Protein AF-A0A656JPN7-F1 (afdb_monomer_lite)

Secondary structure (DSSP, 8-state):
--SHHHHT--HHHHHHHHHH---S--PPPHHHHHHHHHHHHHHHHTTSSSS---SGGG-PPPPHHHHTT-

Radius of gyration: 18.04 Å; chains: 1; bounding box: 36×41×29 Å

Foldseek 3Di:
DPCCVVVVHDPVVVVVVVVPDDDDDDAQDPVNQVVVLVVQVVCVVVVVDVDGDRSVVVRDDDDPVVVVVD

Organism: NCBI:txid1194405

pLDDT: mean 87.69, std 12.26, range [49.97, 98.62]

Sequence (70 aa):
KQVAPLLGLPADITLTSVKRQGYGALFITPPVVAAQQKIADTFYQLKLIPKPLSIADVVWTPPAAVAQAQ

Structure (mmCIF, N/CA/C/O backbone):
data_AF-A0A656JPN7-F1
#
_entry.id   AF-A0A656JPN7-F1
#
loop_
_atom_site.group_PDB
_atom_site.id
_atom_site.type_symbol
_atom_site.label_atom_id
_atom_site.label_alt_id
_atom_site.label_comp_id
_atom_site.label_asym_id
_atom_site.label_entity_id
_atom_site.label_seq_id
_atom_site.pdbx_PDB_ins_code
_atom_site.Cartn_x
_atom_site.Cartn_y
_atom_site.Cartn_z
_atom_site.occupancy
_atom_site.B_iso_or_equiv
_atom_site.auth_seq_id
_atom_site.auth_comp_id
_atom_site.auth_asym_id
_atom_site.auth_atom_id
_atom_site.pdbx_PDB_model_num
ATOM 1 N N . LYS A 1 1 ? 7.770 -26.610 -12.693 1.00 49.97 1 LYS A N 1
ATOM 2 C CA . LYS A 1 1 ? 7.563 -27.676 -11.675 1.00 49.97 1 LYS A CA 1
ATOM 3 C C . LYS A 1 1 ? 8.027 -27.289 -10.256 1.00 49.97 1 LYS A C 1
ATOM 5 O O . LYS A 1 1 ? 7.675 -28.008 -9.337 1.00 49.97 1 LYS A O 1
ATOM 10 N N . GLN A 1 2 ? 8.766 -26.188 -10.043 1.00 61.69 2 GLN A N 1
ATOM 11 C CA . GLN A 1 2 ? 9.461 -25.931 -8.765 1.00 61.69 2 GLN A CA 1
ATOM 12 C C . GLN A 1 2 ? 8.665 -25.173 -7.677 1.00 61.69 2 GLN A C 1
ATOM 14 O O . GLN A 1 2 ? 9.033 -25.269 -6.517 1.00 61.69 2 GLN A O 1
ATOM 19 N N . VAL A 1 3 ? 7.570 -24.473 -8.000 1.00 61.97 3 VAL A N 1
ATOM 20 C CA . VAL A 1 3 ? 6.807 -23.667 -7.011 1.00 61.97 3 VAL A CA 1
ATOM 21 C C . VAL A 1 3 ? 5.662 -24.410 -6.309 1.00 61.97 3 VAL A C 1
ATOM 23 O O . VAL A 1 3 ? 5.309 -24.054 -5.193 1.00 61.97 3 VAL A O 1
ATOM 26 N N . ALA A 1 4 ? 5.094 -25.457 -6.913 1.00 62.34 4 ALA A N 1
ATOM 27 C CA . ALA A 1 4 ? 3.900 -26.124 -6.375 1.00 62.34 4 ALA A CA 1
ATOM 28 C C . ALA A 1 4 ? 4.123 -26.822 -5.016 1.00 62.34 4 ALA A C 1
ATOM 30 O O . ALA A 1 4 ? 3.299 -26.631 -4.121 1.00 62.34 4 ALA A O 1
ATOM 31 N N . PRO A 1 5 ? 5.244 -27.544 -4.790 1.00 70.19 5 PRO A N 1
ATOM 32 C CA . PRO A 1 5 ? 5.51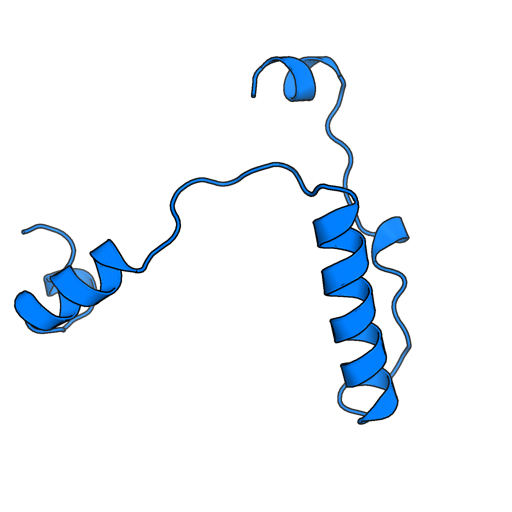1 -28.150 -3.485 1.00 70.19 5 PRO A CA 1
ATOM 33 C C . PRO A 1 5 ? 5.698 -27.120 -2.364 1.00 70.19 5 PRO A C 1
ATOM 35 O O . PRO A 1 5 ? 5.357 -27.406 -1.224 1.00 70.19 5 PRO A O 1
ATOM 38 N N . LEU A 1 6 ? 6.194 -25.916 -2.684 1.00 75.44 6 LEU A N 1
ATOM 39 C CA . LEU A 1 6 ? 6.380 -24.836 -1.706 1.00 75.44 6 LEU A CA 1
ATOM 40 C C . LEU A 1 6 ? 5.049 -24.247 -1.231 1.00 75.44 6 LEU A C 1
ATOM 42 O O . LEU A 1 6 ? 4.947 -23.794 -0.097 1.00 75.44 6 LEU A O 1
ATOM 46 N N . LEU A 1 7 ? 4.039 -24.250 -2.102 1.00 80.75 7 LEU A N 1
ATOM 47 C CA . LEU A 1 7 ? 2.710 -23.723 -1.797 1.00 80.75 7 LEU A CA 1
ATOM 48 C C . LEU A 1 7 ? 1.764 -24.793 -1.233 1.00 80.75 7 LEU A C 1
ATOM 50 O O . LEU A 1 7 ? 0.684 -24.452 -0.765 1.00 80.75 7 LEU A O 1
ATOM 54 N N . GLY A 1 8 ? 2.140 -26.077 -1.301 1.00 83.06 8 GLY A N 1
ATOM 55 C CA . GLY A 1 8 ? 1.280 -27.194 -0.899 1.00 83.06 8 GLY A CA 1
ATOM 56 C C . GLY A 1 8 ? 0.039 -27.366 -1.786 1.00 83.06 8 GLY A C 1
ATOM 57 O O . GLY A 1 8 ? -0.940 -27.970 -1.356 1.00 83.06 8 GLY A O 1
ATOM 58 N N . LEU A 1 9 ? 0.058 -26.824 -3.010 1.00 87.19 9 LEU A N 1
ATOM 59 C CA . LEU A 1 9 ? -1.086 -26.806 -3.925 1.00 87.19 9 LEU A CA 1
ATOM 60 C C . LEU A 1 9 ? -0.865 -27.725 -5.137 1.00 87.19 9 LEU A C 1
ATOM 62 O O . LEU A 1 9 ? 0.272 -27.882 -5.594 1.00 87.19 9 LEU A O 1
ATOM 66 N N . PRO A 1 10 ? -1.945 -28.271 -5.732 1.00 89.56 10 PRO A N 1
ATOM 67 C CA . PRO A 1 10 ? -1.878 -28.953 -7.020 1.00 89.56 10 PRO A CA 1
ATOM 68 C C . PRO A 1 10 ? -1.225 -28.097 -8.120 1.00 89.56 10 PRO A C 1
ATOM 70 O O . PRO A 1 10 ? -1.226 -26.858 -8.086 1.00 89.56 10 PRO A O 1
ATOM 73 N N . ALA A 1 11 ? -0.625 -28.763 -9.108 1.00 87.19 11 ALA A N 1
ATOM 74 C CA . ALA A 1 11 ? 0.199 -28.107 -10.123 1.00 87.19 11 ALA A CA 1
ATOM 75 C C . ALA A 1 11 ? -0.596 -27.161 -11.042 1.00 87.19 11 ALA A C 1
ATOM 77 O O . ALA A 1 11 ? -0.076 -26.126 -11.456 1.00 87.19 11 ALA A O 1
ATOM 78 N N . ASP A 1 12 ? -1.846 -27.498 -11.339 1.00 90.44 12 ASP A N 1
ATOM 79 C CA . ASP A 1 12 ? -2.790 -26.707 -12.132 1.00 90.44 12 ASP A CA 1
ATOM 80 C C . ASP A 1 12 ? -3.233 -25.424 -11.402 1.00 90.44 12 ASP A C 1
ATOM 82 O O . ASP A 1 12 ? -3.232 -24.336 -11.993 1.00 90.44 12 ASP A O 1
ATOM 86 N N . ILE A 1 13 ? -3.500 -25.515 -10.095 1.00 89.81 13 ILE A N 1
ATOM 87 C CA . ILE A 1 13 ? -3.793 -24.352 -9.242 1.00 89.81 13 ILE A CA 1
ATOM 88 C C . ILE A 1 13 ? -2.570 -23.439 -9.148 1.00 89.81 13 ILE A C 1
ATOM 90 O O . ILE A 1 13 ? -2.667 -22.227 -9.367 1.00 89.81 13 ILE A O 1
ATOM 94 N N . THR A 1 14 ? -1.395 -24.023 -8.905 1.00 89.50 14 THR A N 1
ATOM 95 C CA . THR A 1 14 ? -0.138 -23.269 -8.846 1.00 89.50 14 THR A CA 1
ATOM 96 C C . THR A 1 14 ? 0.142 -22.551 -10.163 1.00 89.50 14 THR A C 1
ATOM 98 O O . THR A 1 14 ? 0.497 -21.373 -10.161 1.00 89.50 14 THR A O 1
ATOM 101 N N . LEU A 1 15 ? -0.055 -23.224 -11.300 1.00 89.62 15 LEU A N 1
ATOM 102 C CA . LEU A 1 15 ? 0.140 -22.622 -12.617 1.00 89.62 15 LEU A CA 1
ATOM 103 C C . LEU A 1 15 ? -0.782 -21.417 -12.830 1.00 89.62 15 LEU A C 1
ATOM 105 O O . LEU A 1 15 ? -0.349 -20.397 -13.364 1.00 89.62 15 LEU A O 1
ATOM 109 N N . THR A 1 16 ? -2.037 -21.518 -12.396 1.00 91.81 16 THR A N 1
ATOM 110 C CA . THR A 1 16 ? -2.994 -20.409 -12.483 1.00 91.81 16 THR A CA 1
ATOM 111 C C . THR A 1 16 ? -2.553 -19.220 -11.632 1.00 91.81 16 THR A C 1
ATOM 113 O O . THR A 1 16 ? -2.597 -18.085 -12.105 1.00 91.81 16 THR A O 1
ATOM 116 N N . SER A 1 17 ? -2.083 -19.469 -10.408 1.00 89.06 17 SER A N 1
ATOM 117 C CA . SER A 1 17 ? -1.565 -18.420 -9.523 1.00 89.06 17 SER A CA 1
ATOM 118 C C . SER A 1 17 ? -0.353 -17.711 -10.129 1.00 89.06 17 SER A C 1
ATOM 120 O O . SER A 1 17 ? -0.330 -16.486 -10.198 1.00 89.06 17 SER A O 1
ATOM 122 N N . VAL A 1 18 ? 0.618 -18.479 -10.632 1.00 88.62 18 VAL A N 1
ATOM 123 C CA . VAL A 1 18 ? 1.833 -17.965 -11.289 1.00 88.62 18 VAL A CA 1
ATOM 124 C C . VAL A 1 18 ? 1.476 -17.079 -12.482 1.00 88.62 18 VAL A C 1
ATOM 126 O O . VAL A 1 18 ? 2.018 -15.992 -12.626 1.00 88.62 18 VAL A O 1
ATOM 129 N N . LYS A 1 19 ? 0.510 -17.490 -13.312 1.00 89.19 19 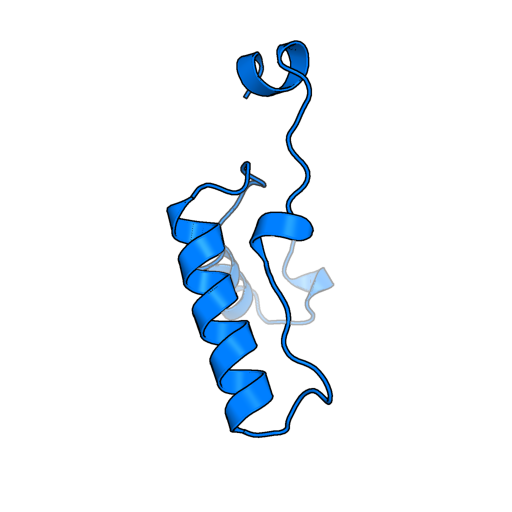LYS A N 1
ATOM 130 C CA . LYS A 1 19 ? 0.066 -16.690 -14.467 1.00 89.19 19 LYS A CA 1
ATOM 131 C C . LYS A 1 19 ? -0.580 -15.353 -14.086 1.00 89.19 19 LYS A C 1
ATOM 133 O O . LYS A 1 19 ? -0.549 -14.429 -14.890 1.00 89.19 19 LYS A O 1
ATOM 138 N N . ARG A 1 20 ? -1.209 -15.262 -12.911 1.00 91.44 20 ARG A N 1
ATOM 139 C CA . ARG A 1 20 ? -1.865 -14.036 -12.417 1.00 91.44 20 ARG A CA 1
ATOM 140 C C . ARG A 1 20 ? -0.919 -13.124 -11.643 1.00 91.44 20 ARG A C 1
ATOM 142 O O . ARG A 1 20 ? -1.262 -11.973 -11.392 1.00 91.44 20 ARG A O 1
ATOM 149 N N . GLN A 1 21 ? 0.226 -13.642 -11.218 1.00 85.69 21 GLN A N 1
ATOM 150 C CA . GLN A 1 21 ? 1.166 -12.900 -10.401 1.00 85.69 21 GLN A CA 1
ATOM 151 C C . GLN A 1 21 ? 1.882 -11.843 -11.250 1.00 85.69 21 GLN A C 1
ATOM 153 O O . GLN A 1 21 ? 2.477 -12.153 -12.279 1.00 85.69 21 GLN A O 1
ATOM 158 N N . GLY A 1 22 ? 1.833 -10.586 -10.806 1.00 82.56 22 GLY A N 1
ATOM 159 C CA . GLY A 1 22 ? 2.734 -9.552 -11.309 1.00 82.56 22 GLY A CA 1
ATOM 160 C C . GLY A 1 22 ? 4.145 -9.801 -10.775 1.00 82.56 22 GLY A C 1
ATOM 161 O O . GLY A 1 22 ? 4.310 -10.073 -9.585 1.00 82.56 22 GLY A O 1
ATOM 162 N N . TYR A 1 23 ? 5.150 -9.733 -11.645 1.00 76.19 23 TYR A N 1
ATOM 163 C CA . TYR A 1 23 ? 6.554 -9.940 -11.288 1.00 76.19 23 TYR A CA 1
ATOM 164 C C . TYR A 1 23 ? 7.340 -8.631 -11.340 1.00 76.19 23 TYR A C 1
ATOM 166 O O . TYR A 1 23 ? 7.063 -7.768 -12.170 1.00 76.19 23 TYR A O 1
ATOM 174 N N . GLY A 1 24 ? 8.368 -8.543 -10.494 1.00 82.31 24 GLY A N 1
ATOM 175 C CA . GLY A 1 24 ? 9.294 -7.413 -10.435 1.00 82.31 24 GLY A CA 1
ATOM 176 C C . GLY A 1 24 ? 8.898 -6.365 -9.397 1.00 82.31 24 GLY A C 1
ATOM 177 O O . GLY A 1 24 ? 7.724 -6.051 -9.216 1.00 82.31 24 GLY A O 1
ATOM 178 N N . ALA A 1 25 ? 9.901 -5.830 -8.704 1.00 86.31 25 ALA A N 1
ATOM 179 C CA . ALA A 1 25 ? 9.749 -4.632 -7.891 1.00 86.31 25 ALA A CA 1
ATOM 180 C C . ALA A 1 25 ? 10.084 -3.414 -8.759 1.00 86.31 25 ALA A C 1
ATOM 182 O O . ALA A 1 25 ? 11.106 -3.413 -9.441 1.00 86.31 25 ALA A O 1
ATOM 183 N N . LEU A 1 26 ? 9.223 -2.400 -8.726 1.00 87.94 26 LEU A N 1
ATOM 184 C CA . LEU A 1 26 ? 9.390 -1.136 -9.443 1.00 87.94 26 LEU A CA 1
ATOM 185 C C . LEU A 1 26 ? 9.362 0.019 -8.442 1.00 87.94 26 LEU A C 1
ATOM 187 O O . LEU A 1 26 ? 8.811 -0.118 -7.344 1.00 87.94 26 LEU A O 1
ATOM 191 N N . PHE A 1 27 ? 9.909 1.171 -8.825 1.00 90.94 27 PHE A N 1
ATOM 192 C CA . PHE A 1 27 ? 9.767 2.380 -8.021 1.00 90.94 27 PHE A CA 1
ATOM 193 C C . PHE A 1 27 ? 8.310 2.832 -7.892 1.00 90.94 27 PHE A C 1
ATOM 195 O O . PHE A 1 27 ? 7.474 2.632 -8.778 1.00 90.94 27 PHE A O 1
ATOM 202 N N . ILE A 1 28 ? 8.020 3.484 -6.766 1.00 92.75 28 ILE A N 1
ATOM 203 C CA . ILE A 1 28 ? 6.704 4.049 -6.483 1.00 92.75 28 ILE A CA 1
ATOM 204 C C . ILE A 1 28 ? 6.524 5.309 -7.331 1.00 92.75 28 ILE A C 1
ATOM 206 O O . ILE A 1 28 ? 7.259 6.283 -7.191 1.00 92.75 28 ILE A O 1
ATOM 210 N N . THR A 1 29 ? 5.526 5.290 -8.210 1.00 92.88 29 THR A N 1
ATOM 211 C CA . THR A 1 29 ? 5.200 6.416 -9.091 1.00 92.88 29 THR A CA 1
ATOM 212 C C . THR A 1 29 ? 4.138 7.326 -8.461 1.00 92.88 29 THR A C 1
ATOM 214 O O . THR A 1 29 ? 3.379 6.871 -7.598 1.00 92.88 29 THR A O 1
ATOM 217 N N . PRO A 1 30 ? 3.995 8.590 -8.908 1.00 94.44 30 PRO A N 1
ATOM 218 C CA . PRO A 1 30 ? 2.963 9.488 -8.382 1.00 94.44 30 PRO A CA 1
ATOM 219 C C . PRO A 1 30 ? 1.529 8.919 -8.450 1.00 94.44 30 PRO A C 1
ATOM 221 O O . PRO A 1 30 ? 0.798 9.054 -7.468 1.00 94.44 30 PRO A O 1
ATOM 224 N N . PRO A 1 3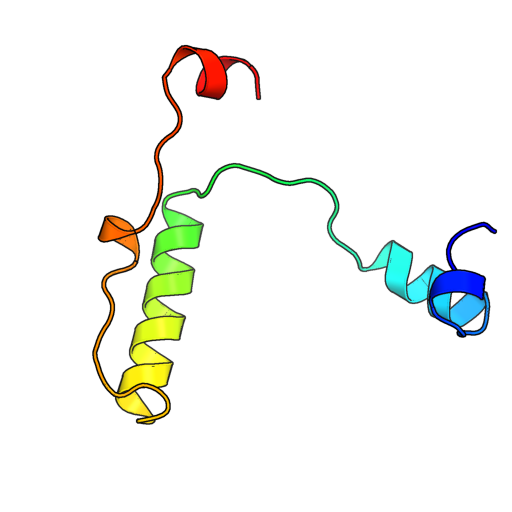1 ? 1.113 8.209 -9.524 1.00 96.38 31 PRO A N 1
ATOM 225 C CA . PRO A 1 31 ? -0.182 7.526 -9.540 1.00 96.38 31 PRO A CA 1
ATOM 226 C C . PRO A 1 31 ? -0.339 6.452 -8.453 1.00 96.38 31 PRO A C 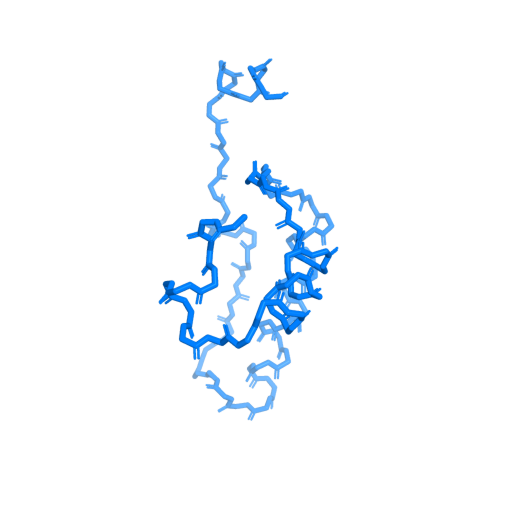1
ATOM 228 O O . PRO A 1 31 ? -1.421 6.321 -7.882 1.00 96.38 31 PRO A O 1
ATOM 231 N N . VAL A 1 32 ? 0.726 5.703 -8.132 1.00 95.94 32 VAL A N 1
ATOM 232 C CA . VAL A 1 32 ? 0.702 4.698 -7.053 1.00 95.94 32 VAL A CA 1
ATOM 233 C C . VAL A 1 32 ? 0.560 5.376 -5.690 1.00 95.94 32 VAL A C 1
ATOM 235 O O . VAL A 1 32 ? -0.229 4.911 -4.869 1.00 95.94 32 VAL A O 1
ATOM 238 N N . VAL A 1 33 ? 1.251 6.500 -5.466 1.00 97.06 33 VAL A N 1
ATOM 239 C CA . VAL A 1 33 ? 1.099 7.308 -4.241 1.00 97.06 33 VAL A CA 1
ATOM 240 C C . VAL A 1 33 ? -0.347 7.772 -4.075 1.00 97.06 33 VAL A C 1
ATOM 242 O O . VAL A 1 33 ? -0.933 7.569 -3.015 1.00 97.06 33 VAL A O 1
ATOM 245 N N . ALA A 1 34 ? -0.954 8.326 -5.128 1.00 98.00 34 ALA A N 1
ATOM 246 C CA . ALA A 1 34 ? -2.343 8.784 -5.089 1.00 98.00 34 ALA A CA 1
ATOM 247 C C . ALA A 1 34 ? -3.332 7.636 -4.813 1.00 98.00 34 ALA A C 1
ATOM 249 O O . ALA A 1 34 ? -4.266 7.788 -4.022 1.00 98.00 34 ALA A O 1
ATOM 250 N N . ALA A 1 35 ? -3.113 6.467 -5.423 1.00 98.12 35 ALA A N 1
ATOM 251 C CA . ALA A 1 35 ? -3.932 5.284 -5.172 1.00 98.12 35 ALA A CA 1
ATOM 252 C C . ALA A 1 35 ? -3.817 4.805 -3.715 1.00 98.12 35 ALA A C 1
ATOM 254 O O . ALA A 1 35 ? -4.833 4.486 -3.095 1.00 98.12 35 ALA A O 1
ATOM 255 N N . GLN A 1 36 ? -2.606 4.802 -3.150 1.00 98.06 36 GLN A N 1
ATOM 256 C CA . GLN A 1 36 ? -2.404 4.426 -1.751 1.00 98.06 36 GLN A CA 1
ATOM 257 C C . GLN A 1 36 ? -2.955 5.454 -0.769 1.00 98.06 36 GLN A C 1
ATOM 259 O O . GLN A 1 36 ? -3.514 5.064 0.255 1.00 98.06 36 GLN A O 1
ATOM 264 N N . GLN A 1 37 ? -2.893 6.746 -1.098 1.00 98.50 37 GLN A N 1
ATOM 265 C CA . GLN A 1 37 ? -3.529 7.784 -0.288 1.00 98.50 37 GLN A CA 1
ATOM 266 C C . GLN A 1 37 ? -5.034 7.531 -0.166 1.00 98.50 37 GLN A C 1
ATOM 268 O O . GLN A 1 37 ? -5.565 7.508 0.939 1.00 98.50 37 GLN A O 1
ATOM 273 N N . LYS A 1 38 ? -5.705 7.206 -1.279 1.00 98.56 38 LYS A N 1
ATOM 274 C CA . LYS A 1 38 ? -7.139 6.880 -1.273 1.00 98.56 38 LYS A CA 1
ATOM 275 C C . LYS A 1 38 ? -7.471 5.687 -0.367 1.00 98.56 38 LYS A C 1
ATOM 277 O O . LYS A 1 38 ? -8.515 5.683 0.291 1.00 98.56 38 LYS A O 1
ATOM 282 N N . ILE A 1 39 ? -6.608 4.670 -0.329 1.00 98.38 39 ILE A N 1
ATOM 283 C CA . ILE A 1 39 ? -6.780 3.518 0.567 1.00 98.38 39 ILE A CA 1
ATOM 284 C C . ILE A 1 39 ? -6.614 3.955 2.027 1.00 98.38 39 ILE A C 1
ATOM 286 O O . ILE A 1 39 ? -7.476 3.641 2.847 1.00 98.38 39 ILE A O 1
ATOM 290 N N . ALA A 1 40 ? -5.567 4.721 2.345 1.00 98.44 40 ALA A N 1
ATOM 291 C CA . ALA A 1 40 ? -5.333 5.239 3.693 1.00 98.44 40 ALA A CA 1
ATOM 292 C C . ALA A 1 40 ? -6.502 6.106 4.193 1.00 98.44 40 ALA A C 1
ATOM 294 O O . ALA A 1 40 ? -6.977 5.915 5.316 1.00 98.44 40 ALA A O 1
ATOM 295 N N . ASP A 1 41 ? -7.027 6.982 3.334 1.00 98.62 41 ASP A N 1
ATOM 296 C CA . ASP A 1 41 ? -8.189 7.821 3.631 1.00 98.62 41 ASP A CA 1
ATOM 297 C C . ASP A 1 41 ? -9.423 6.966 3.932 1.00 98.62 41 ASP A C 1
ATOM 299 O O . ASP A 1 41 ? -10.119 7.197 4.920 1.00 98.62 41 ASP A O 1
ATOM 303 N N . THR A 1 42 ? -9.662 5.930 3.120 1.00 98.62 42 THR A N 1
ATOM 304 C CA . THR A 1 42 ? -10.779 4.994 3.321 1.00 98.62 42 THR A CA 1
ATOM 305 C C . THR A 1 42 ? -10.653 4.272 4.662 1.00 98.62 42 THR A C 1
ATOM 307 O O . THR A 1 42 ? -11.624 4.170 5.410 1.00 98.62 42 THR A O 1
ATOM 310 N N . PHE A 1 43 ? -9.453 3.801 5.010 1.00 98.62 43 PHE A N 1
ATOM 311 C CA . PHE A 1 43 ? -9.207 3.107 6.276 1.00 98.62 43 PHE A CA 1
ATOM 312 C C . PHE A 1 43 ? -9.433 4.027 7.477 1.00 98.62 43 PHE A C 1
ATOM 314 O O . PHE A 1 43 ? -9.990 3.588 8.485 1.00 98.62 43 PHE A O 1
ATOM 321 N N . TYR A 1 44 ? -9.048 5.299 7.370 1.00 98.56 44 TYR A N 1
ATOM 322 C CA . TYR A 1 44 ? -9.305 6.282 8.417 1.00 98.56 44 TYR A CA 1
ATOM 323 C C . TYR A 1 44 ? -10.800 6.611 8.542 1.00 98.56 44 TYR A C 1
ATOM 325 O O . TYR A 1 44 ? -11.343 6.591 9.646 1.00 98.56 44 TYR A O 1
ATOM 333 N N . GLN A 1 45 ? -11.497 6.827 7.421 1.00 98.44 45 GLN A N 1
ATOM 334 C CA . GLN A 1 45 ? -12.945 7.084 7.397 1.00 98.44 45 GLN A CA 1
ATOM 335 C C . GLN A 1 45 ? -13.752 5.929 8.003 1.00 98.44 45 GLN A C 1
ATOM 337 O O . GLN A 1 45 ? -14.690 6.158 8.767 1.00 98.44 45 GLN A O 1
ATOM 342 N N . LEU A 1 46 ? -13.352 4.689 7.713 1.00 98.50 46 LEU A N 1
ATOM 343 C CA . LEU A 1 46 ? -13.943 3.478 8.288 1.00 98.50 46 LEU A CA 1
ATOM 344 C C . LEU A 1 46 ? -13.456 3.177 9.715 1.00 98.50 46 LEU A C 1
ATOM 346 O O . LEU A 1 46 ? -13.886 2.188 10.304 1.00 98.50 46 LEU A O 1
ATOM 350 N N . LYS A 1 47 ? -12.576 4.015 10.282 1.00 97.62 47 LYS A N 1
ATOM 351 C CA . LYS A 1 47 ? -11.979 3.858 11.621 1.00 97.62 47 LYS A CA 1
ATOM 352 C C . LYS A 1 47 ? -11.222 2.536 11.812 1.00 97.62 47 LYS A C 1
ATOM 354 O O . LYS A 1 47 ? -11.114 2.037 12.929 1.00 97.62 47 LYS A O 1
ATOM 359 N N . LEU A 1 48 ? -10.673 1.981 10.730 1.00 98.38 48 LEU A N 1
ATOM 360 C CA . LEU A 1 48 ? -9.800 0.801 10.757 1.00 98.38 48 LEU A CA 1
ATOM 361 C C . LEU A 1 48 ? -8.372 1.153 11.193 1.00 98.38 48 LEU A C 1
ATOM 363 O O . LEU A 1 48 ? -7.634 0.284 11.650 1.00 98.38 48 LEU A O 1
ATOM 367 N N . ILE A 1 49 ? -7.992 2.430 11.070 1.00 97.69 49 ILE A N 1
ATOM 368 C CA . ILE A 1 49 ? -6.754 2.988 11.618 1.00 97.69 49 ILE A CA 1
ATOM 369 C C . ILE A 1 49 ? -7.060 4.212 12.490 1.00 97.69 49 ILE A C 1
ATOM 371 O O . ILE A 1 49 ? -8.005 4.951 12.208 1.00 97.69 49 ILE A O 1
ATOM 375 N N . PRO A 1 50 ? -6.261 4.461 13.541 1.00 97.31 50 PRO A N 1
ATOM 376 C CA . PRO A 1 50 ? -6.571 5.496 14.525 1.00 97.31 50 PRO A CA 1
ATOM 377 C C . PRO A 1 50 ? -6.185 6.915 14.086 1.00 97.31 50 PRO A C 1
ATOM 379 O O . PRO A 1 50 ? -6.593 7.877 14.733 1.00 97.31 50 PRO A O 1
ATOM 382 N N . LYS A 1 51 ? -5.361 7.069 13.041 1.00 97.69 51 LYS A N 1
ATOM 383 C CA . LYS A 1 51 ? -4.823 8.362 12.594 1.00 97.69 51 LYS A CA 1
ATOM 384 C C . LYS A 1 51 ? -4.800 8.441 11.067 1.00 97.69 51 LYS A C 1
ATOM 386 O O . LYS A 1 51 ? -4.529 7.416 10.438 1.00 97.69 51 LYS A O 1
ATOM 391 N N . PRO A 1 52 ? -5.033 9.627 10.479 1.00 97.06 52 PRO A N 1
ATOM 392 C CA . PRO A 1 52 ? -4.827 9.826 9.053 1.00 97.06 52 PRO A CA 1
ATOM 393 C C . PRO A 1 52 ? -3.335 9.700 8.715 1.00 97.06 52 PRO A C 1
ATOM 395 O O . PRO A 1 52 ? -2.472 10.005 9.543 1.00 97.06 52 PRO A O 1
ATOM 398 N N . LEU A 1 53 ? -3.041 9.254 7.496 1.00 96.94 53 LEU A N 1
ATOM 399 C CA . LEU A 1 53 ? -1.683 9.114 6.973 1.00 96.94 53 LEU A CA 1
ATOM 400 C C . LEU A 1 53 ? -1.531 9.968 5.720 1.00 96.94 53 LEU A C 1
ATOM 402 O O . LEU A 1 53 ? -2.451 10.039 4.912 1.00 96.94 53 LEU A O 1
ATOM 406 N N . SER A 1 54 ? -0.356 10.562 5.548 1.00 97.56 54 SER A N 1
ATOM 407 C CA . SER A 1 54 ? 0.073 11.181 4.296 1.00 97.56 54 SER A CA 1
ATOM 408 C C . SER A 1 54 ? 1.079 10.244 3.634 1.00 97.56 54 SER A C 1
ATOM 410 O O . SER A 1 54 ? 2.176 10.033 4.152 1.00 97.56 54 SER A O 1
ATOM 412 N N . ILE A 1 55 ? 0.693 9.617 2.521 1.00 97.19 55 ILE A N 1
ATOM 413 C CA . ILE A 1 55 ? 1.537 8.625 1.845 1.00 97.19 55 ILE A CA 1
ATOM 414 C C . ILE A 1 55 ? 2.748 9.291 1.194 1.00 97.19 55 ILE A C 1
ATOM 416 O O . ILE A 1 55 ? 3.829 8.712 1.201 1.00 97.19 55 ILE A O 1
ATOM 420 N N . ALA A 1 56 ? 2.606 10.515 0.682 1.00 95.06 56 ALA A N 1
ATOM 421 C CA . ALA A 1 56 ? 3.713 11.244 0.065 1.00 95.06 56 ALA A CA 1
ATOM 422 C C . ALA A 1 56 ? 4.905 11.433 1.022 1.00 95.06 56 ALA A C 1
ATOM 424 O O . ALA A 1 56 ? 6.050 11.345 0.587 1.00 95.06 56 ALA A O 1
ATOM 425 N N . ASP A 1 57 ? 4.640 11.602 2.321 1.00 95.50 57 ASP A N 1
ATOM 426 C CA . ASP A 1 57 ? 5.674 11.861 3.332 1.00 95.50 57 ASP A CA 1
ATOM 427 C C . ASP A 1 57 ? 6.488 10.611 3.702 1.00 95.50 57 ASP A C 1
ATOM 429 O O . ASP A 1 57 ? 7.562 10.716 4.293 1.00 95.50 57 ASP A O 1
ATOM 433 N N . VAL A 1 58 ? 5.988 9.418 3.365 1.00 94.50 58 VAL A N 1
ATOM 434 C CA . VAL A 1 58 ? 6.624 8.132 3.702 1.00 94.50 58 VAL A CA 1
ATOM 435 C C . VAL A 1 58 ? 7.205 7.414 2.484 1.00 94.50 58 VAL A C 1
ATOM 437 O O . VAL A 1 58 ? 7.745 6.313 2.611 1.00 94.50 58 VAL A O 1
ATOM 440 N N . VAL A 1 59 ? 7.115 8.017 1.295 1.00 94.44 59 VAL A N 1
ATOM 441 C CA . VAL A 1 59 ? 7.702 7.458 0.074 1.00 94.44 59 VAL A CA 1
ATOM 442 C C . VAL A 1 59 ? 9.190 7.781 0.034 1.00 94.44 59 VAL A C 1
ATOM 444 O O . VAL A 1 59 ? 9.607 8.931 -0.097 1.00 94.44 59 VAL A O 1
ATOM 447 N N . TRP A 1 60 ? 10.013 6.738 0.100 1.00 93.56 60 TRP A N 1
ATOM 448 C CA . TRP A 1 60 ? 11.445 6.871 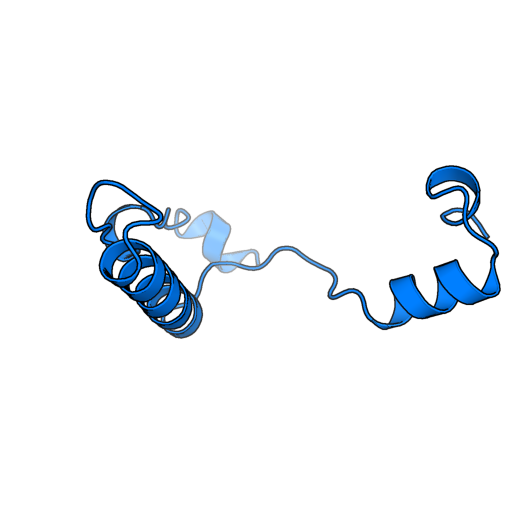-0.121 1.00 93.56 60 TRP A CA 1
ATOM 449 C C . TRP A 1 60 ? 11.740 7.162 -1.597 1.00 93.56 60 TRP A C 1
ATOM 451 O O . TRP A 1 60 ? 11.273 6.447 -2.485 1.00 93.56 60 TRP A O 1
ATOM 461 N N . THR A 1 61 ? 12.550 8.192 -1.848 1.00 88.06 61 THR A N 1
ATOM 462 C CA . THR A 1 61 ? 13.038 8.523 -3.191 1.00 88.06 61 THR A CA 1
ATOM 463 C C . THR A 1 61 ? 14.470 8.009 -3.354 1.00 88.06 61 THR A C 1
ATOM 465 O O . THR A 1 61 ? 15.335 8.379 -2.553 1.00 88.06 61 THR A O 1
ATOM 468 N N . PRO A 1 62 ? 14.752 7.168 -4.366 1.00 86.00 62 PRO A N 1
ATOM 469 C CA . PRO A 1 62 ? 16.095 6.658 -4.602 1.00 86.00 62 PRO A CA 1
ATOM 470 C C . PRO A 1 62 ? 17.074 7.784 -4.969 1.00 86.00 62 PRO A C 1
ATOM 472 O O . PRO A 1 62 ? 16.700 8.716 -5.684 1.00 86.00 62 PRO A O 1
ATOM 475 N N . PRO A 1 63 ? 18.354 7.691 -4.560 1.00 86.25 63 PRO A N 1
ATOM 476 C CA . PRO A 1 63 ? 19.404 8.552 -5.094 1.00 86.25 63 PRO A CA 1
ATOM 477 C C . PRO A 1 63 ? 19.480 8.450 -6.624 1.00 86.25 63 PRO A C 1
ATOM 479 O O . PRO A 1 63 ? 19.290 7.370 -7.186 1.00 86.25 63 PRO A O 1
ATOM 482 N N . ALA A 1 64 ? 19.821 9.550 -7.301 1.00 75.44 64 ALA A N 1
ATOM 483 C CA . ALA A 1 64 ? 19.795 9.647 -8.767 1.00 75.44 64 ALA A CA 1
ATOM 484 C C . ALA A 1 64 ? 20.576 8.531 -9.493 1.00 75.44 64 ALA A C 1
ATOM 486 O O . ALA A 1 64 ? 20.117 8.032 -10.516 1.00 75.44 64 ALA A O 1
ATOM 487 N N . ALA A 1 65 ? 21.705 8.082 -8.934 1.00 75.12 65 ALA A N 1
ATOM 488 C CA . ALA A 1 65 ? 22.503 6.991 -9.498 1.00 75.12 65 ALA A CA 1
ATOM 489 C C . ALA A 1 65 ? 21.768 5.634 -9.517 1.00 75.12 65 ALA A C 1
ATOM 491 O O . ALA A 1 65 ? 22.019 4.809 -10.387 1.00 75.12 65 ALA A O 1
ATOM 492 N N . VAL A 1 66 ? 20.847 5.408 -8.575 1.00 72.88 66 VAL A N 1
ATOM 493 C CA . VAL A 1 66 ? 20.037 4.182 -8.485 1.00 72.88 66 VAL A CA 1
ATOM 494 C C . VAL A 1 66 ? 18.782 4.298 -9.354 1.00 72.88 66 VAL A C 1
ATOM 496 O O . VAL A 1 66 ? 18.352 3.312 -9.941 1.00 72.88 66 VAL A O 1
ATOM 499 N N . ALA A 1 67 ? 18.227 5.507 -9.485 1.00 64.56 67 ALA A N 1
ATOM 500 C CA . ALA A 1 67 ? 17.067 5.773 -10.333 1.00 64.56 67 ALA A CA 1
ATOM 501 C C . ALA A 1 67 ? 17.351 5.566 -11.833 1.00 64.56 67 ALA A C 1
ATOM 503 O O . ALA A 1 67 ? 16.468 5.147 -12.567 1.00 64.56 67 ALA A O 1
ATOM 504 N N . GLN A 1 68 ? 18.579 5.850 -12.278 1.00 62.75 68 GLN A N 1
ATOM 505 C CA . GLN A 1 68 ? 19.003 5.721 -13.680 1.00 62.75 68 GLN A CA 1
ATOM 506 C C . GLN A 1 68 ? 19.354 4.282 -14.094 1.00 62.75 68 GLN A C 1
ATOM 508 O O . GLN A 1 68 ? 19.506 4.012 -15.281 1.00 62.75 68 GLN A O 1
ATOM 513 N N . ALA A 1 69 ? 19.524 3.377 -13.127 1.00 60.56 69 ALA A N 1
ATOM 514 C CA . ALA A 1 69 ? 19.904 1.985 -13.364 1.00 60.56 69 ALA A CA 1
ATOM 515 C C . ALA A 1 69 ? 18.700 1.026 -13.472 1.00 60.56 69 ALA A C 1
ATOM 517 O O . ALA A 1 69 ? 18.914 -0.174 -13.656 1.00 60.56 69 ALA A O 1
ATOM 518 N N . GLN A 1 70 ? 17.467 1.532 -13.321 1.00 56.47 70 GLN A N 1
ATOM 519 C CA . GLN A 1 70 ? 16.216 0.769 -13.427 1.00 56.47 70 GLN A CA 1
ATO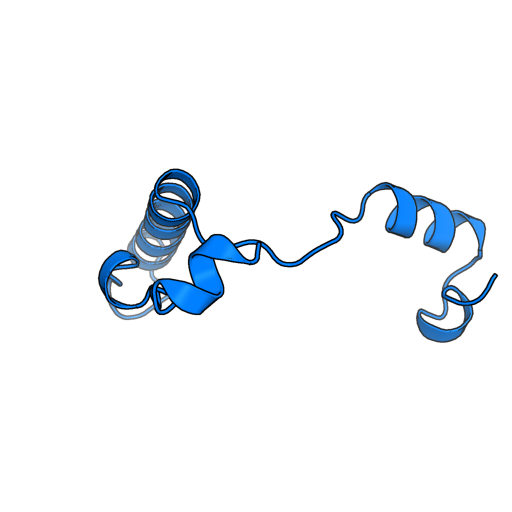M 520 C C . GLN A 1 70 ? 15.447 1.088 -14.705 1.00 56.47 70 GLN A C 1
ATOM 522 O O . GLN A 1 70 ? 15.446 2.270 -15.114 1.00 56.47 70 GLN A O 1
#